Protein AF-A0A7J4SIQ4-F1 (afdb_monomer_lite)

Sequence (85 aa):
ENSDNEAIADGVKMTLDSLKRALESEGVTILETTGKVFDPTQMEAIATVPVQDGQESGEVVEEIESGYMLHDRVLRPAKVIVTSE

Structure (mmCIF, N/CA/C/O backbone):
data_AF-A0A7J4SIQ4-F1
#
_entry.id   AF-A0A7J4SIQ4-F1
#
loop_
_atom_site.group_PDB
_atom_site.id
_atom_site.type_symbol
_atom_site.label_atom_id
_atom_site.label_alt_id
_atom_site.label_comp_id
_atom_site.label_asym_id
_atom_site.label_entity_id
_atom_site.label_seq_id
_atom_site.pdbx_PDB_ins_code
_atom_site.Cartn_x
_atom_site.Cartn_y
_atom_site.Cartn_z
_atom_site.occupancy
_atom_site.B_iso_or_equiv
_atom_site.auth_seq_id
_atom_site.auth_comp_id
_atom_site.auth_asym_id
_atom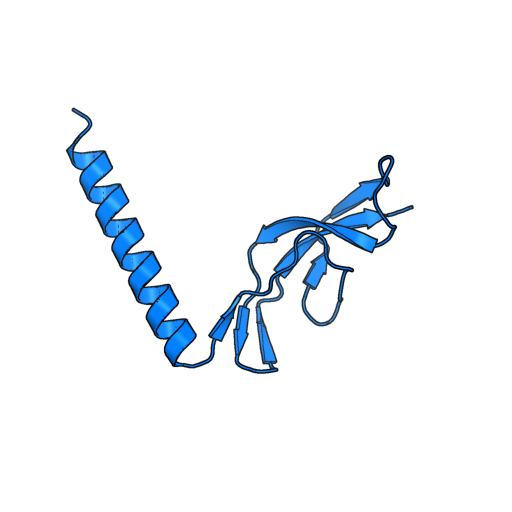_site.auth_atom_id
_atom_site.pdbx_PDB_model_num
ATOM 1 N N . GLU A 1 1 ? 30.836 11.782 -3.999 1.00 48.88 1 GLU A N 1
ATOM 2 C CA . GLU A 1 1 ? 30.593 10.339 -4.217 1.00 48.88 1 GLU A CA 1
ATOM 3 C C . GLU A 1 1 ? 29.108 9.983 -4.009 1.00 48.88 1 GLU A C 1
ATOM 5 O O . GLU A 1 1 ? 28.803 9.081 -3.249 1.00 48.88 1 GLU A O 1
ATOM 10 N N . ASN A 1 2 ? 28.172 10.688 -4.670 1.00 61.59 2 ASN A N 1
ATOM 11 C CA . ASN A 1 2 ? 26.715 10.456 -4.531 1.00 61.59 2 ASN A CA 1
ATOM 12 C C . ASN A 1 2 ? 25.998 10.130 -5.858 1.00 61.59 2 ASN A C 1
ATOM 14 O O . ASN A 1 2 ? 24.879 9.632 -5.817 1.00 61.59 2 ASN A O 1
ATOM 18 N N . SER A 1 3 ? 26.626 10.357 -7.020 1.00 67.31 3 SER A N 1
ATOM 19 C CA . SER A 1 3 ? 25.974 10.166 -8.329 1.00 67.31 3 SER A CA 1
ATOM 20 C C . SER A 1 3 ? 25.632 8.712 -8.632 1.00 67.31 3 SER A C 1
ATOM 22 O O . SER A 1 3 ? 24.630 8.440 -9.282 1.00 67.31 3 SER A O 1
ATOM 24 N N . ASP A 1 4 ? 26.451 7.773 -8.161 1.00 76.56 4 ASP A N 1
ATOM 25 C CA . ASP A 1 4 ? 26.270 6.353 -8.469 1.00 76.56 4 ASP A CA 1
ATOM 26 C C . ASP A 1 4 ? 25.084 5.776 -7.684 1.00 76.56 4 ASP A C 1
ATOM 28 O O . ASP A 1 4 ? 24.308 4.986 -8.216 1.00 76.56 4 ASP A O 1
ATOM 32 N N . ASN A 1 5 ? 24.884 6.240 -6.446 1.00 87.19 5 ASN A N 1
ATOM 33 C CA . ASN A 1 5 ? 23.717 5.883 -5.638 1.00 87.19 5 ASN A CA 1
ATOM 34 C C . ASN A 1 5 ? 22.427 6.482 -6.213 1.00 87.19 5 ASN A C 1
ATOM 36 O O . ASN A 1 5 ? 21.404 5.799 -6.242 1.00 87.19 5 ASN A O 1
ATOM 40 N N . GLU A 1 6 ? 22.475 7.725 -6.700 1.00 91.31 6 GLU A N 1
ATOM 41 C CA . GLU A 1 6 ? 21.343 8.365 -7.385 1.00 91.31 6 GLU A CA 1
ATOM 42 C C . GLU A 1 6 ? 20.982 7.626 -8.681 1.00 91.31 6 GLU A C 1
ATOM 44 O O . GLU A 1 6 ? 19.821 7.281 -8.884 1.00 91.31 6 GLU A O 1
ATOM 49 N N . ALA A 1 7 ? 21.973 7.270 -9.505 1.00 92.12 7 ALA A N 1
ATOM 50 C CA . ALA A 1 7 ? 21.746 6.517 -10.738 1.00 92.12 7 ALA A CA 1
ATOM 51 C C . ALA A 1 7 ? 21.127 5.129 -10.482 1.00 92.12 7 ALA A C 1
ATOM 53 O O . ALA A 1 7 ? 20.249 4.687 -11.228 1.00 92.12 7 ALA A O 1
ATOM 54 N N . ILE A 1 8 ? 21.552 4.440 -9.416 1.00 94.00 8 ILE A N 1
ATOM 55 C CA . ILE A 1 8 ? 20.949 3.165 -9.003 1.00 94.00 8 ILE A CA 1
ATOM 56 C C . ILE A 1 8 ? 19.508 3.381 -8.525 1.00 94.00 8 ILE A C 1
ATOM 58 O O . ILE A 1 8 ? 18.620 2.631 -8.935 1.00 94.00 8 ILE A O 1
ATOM 62 N N . ALA A 1 9 ? 19.254 4.396 -7.694 1.00 94.06 9 ALA A N 1
ATOM 63 C CA . ALA A 1 9 ? 17.911 4.706 -7.202 1.00 94.06 9 ALA A CA 1
ATOM 64 C C . ALA A 1 9 ? 16.938 5.016 -8.353 1.00 94.06 9 ALA A C 1
ATOM 66 O O . ALA A 1 9 ? 15.817 4.498 -8.374 1.00 94.06 9 ALA A O 1
ATOM 67 N N . ASP A 1 10 ? 17.389 5.778 -9.348 1.00 94.25 10 ASP A N 1
ATOM 68 C CA . ASP A 1 10 ? 16.612 6.079 -10.548 1.00 94.25 10 ASP A CA 1
ATOM 69 C C . ASP A 1 10 ? 16.331 4.821 -11.376 1.00 94.25 10 ASP A C 1
ATOM 71 O O . ASP A 1 10 ? 15.187 4.586 -11.771 1.00 94.25 10 ASP A O 1
ATOM 75 N N . GLY A 1 11 ? 17.327 3.953 -11.581 1.00 94.69 11 GLY A N 1
ATOM 76 C CA . GLY A 1 11 ? 17.131 2.681 -12.283 1.00 94.69 11 GLY A CA 1
ATOM 77 C C . GLY A 1 11 ? 16.116 1.762 -11.588 1.00 94.69 11 GLY A C 1
ATOM 78 O O . GLY A 1 11 ? 15.265 1.146 -12.243 1.00 94.69 11 GLY A O 1
ATOM 79 N N . VAL A 1 12 ? 16.149 1.709 -10.252 1.00 95.94 12 VAL A N 1
ATOM 80 C CA . VAL A 1 12 ? 15.166 0.963 -9.449 1.00 95.94 12 VAL A CA 1
ATOM 81 C C . VAL A 1 12 ? 13.772 1.564 -9.613 1.00 95.94 12 VAL A C 1
ATOM 83 O O . VAL A 1 12 ? 12.815 0.825 -9.855 1.00 95.94 12 VAL A O 1
ATOM 86 N N . LYS A 1 13 ? 13.648 2.893 -9.556 1.00 95.69 13 LYS A N 1
ATOM 87 C CA . LYS A 1 13 ? 12.375 3.589 -9.769 1.00 95.69 13 LYS A CA 1
ATOM 88 C C . LYS A 1 13 ? 11.798 3.310 -11.158 1.00 95.69 13 LYS A C 1
ATOM 90 O O . LYS A 1 13 ? 10.629 2.953 -11.266 1.00 95.69 13 LYS A O 1
ATOM 95 N N . MET A 1 14 ? 12.619 3.372 -12.207 1.00 96.06 14 MET A N 1
ATOM 96 C CA . MET A 1 14 ? 12.200 3.047 -13.578 1.00 96.06 14 MET A CA 1
ATOM 97 C C . MET A 1 14 ? 11.698 1.604 -13.707 1.00 96.06 14 MET A C 1
ATOM 99 O O . MET A 1 14 ? 10.714 1.340 -14.404 1.00 96.06 14 MET A O 1
ATOM 103 N N . THR A 1 15 ? 12.359 0.666 -13.026 1.00 96.12 15 THR A N 1
ATOM 104 C CA . THR A 1 15 ? 11.954 -0.746 -13.010 1.00 96.12 15 THR A CA 1
ATOM 105 C C . THR A 1 15 ? 10.618 -0.924 -12.291 1.00 96.12 15 THR A C 1
ATOM 107 O O . THR A 1 15 ? 9.732 -1.607 -12.806 1.00 96.12 15 THR A O 1
ATOM 110 N N . LEU A 1 16 ? 10.441 -0.266 -11.141 1.00 94.25 16 LEU A N 1
ATOM 111 C CA . LEU A 1 16 ? 9.188 -0.274 -10.388 1.00 94.25 16 LEU A CA 1
ATOM 112 C C . LEU A 1 16 ? 8.030 0.302 -11.213 1.00 94.25 16 LEU A C 1
ATOM 114 O O . LEU A 1 16 ? 6.963 -0.305 -11.273 1.00 94.25 16 LEU A O 1
ATOM 118 N N . ASP A 1 17 ? 8.242 1.432 -11.884 1.00 94.81 17 ASP A N 1
ATOM 119 C CA . ASP A 1 17 ? 7.224 2.063 -12.727 1.00 94.81 17 ASP A CA 1
ATOM 120 C C . ASP A 1 17 ? 6.853 1.178 -13.926 1.00 94.81 17 ASP A C 1
ATOM 122 O O . ASP A 1 17 ? 5.679 1.058 -14.279 1.00 94.81 17 ASP A O 1
ATOM 126 N N . SER A 1 18 ? 7.838 0.507 -14.528 1.00 95.62 18 SER A N 1
ATOM 127 C CA . SER A 1 18 ? 7.600 -0.441 -15.625 1.00 95.62 18 SER A CA 1
ATOM 128 C C . SER A 1 18 ? 6.783 -1.649 -15.164 1.00 95.62 18 SER A C 1
ATOM 130 O O . SER A 1 18 ? 5.857 -2.065 -15.860 1.00 95.62 18 SER A O 1
ATOM 132 N N . LEU A 1 19 ? 7.076 -2.177 -13.972 1.00 93.56 19 LEU A N 1
ATOM 133 C CA . LEU A 1 19 ? 6.313 -3.268 -13.368 1.00 93.56 19 LEU A CA 1
ATOM 134 C C . LEU A 1 19 ? 4.866 -2.853 -13.076 1.00 93.56 19 LEU A C 1
ATOM 136 O O . LEU A 1 19 ? 3.945 -3.594 -13.413 1.00 93.56 19 LEU A O 1
ATOM 140 N N . LYS A 1 20 ? 4.654 -1.665 -12.497 1.00 91.62 20 LYS A N 1
ATOM 141 C CA . LYS A 1 20 ? 3.308 -1.137 -12.220 1.00 91.62 20 LYS A CA 1
ATOM 142 C C . LYS A 1 20 ? 2.475 -1.020 -13.493 1.00 91.62 20 LYS A C 1
ATOM 144 O O . LYS A 1 20 ? 1.360 -1.523 -13.528 1.00 91.62 20 LYS A O 1
ATOM 149 N N . ARG A 1 21 ? 3.046 -0.464 -14.565 1.00 94.12 21 ARG A N 1
ATOM 150 C CA . ARG A 1 21 ? 2.362 -0.349 -15.865 1.00 94.12 21 ARG A CA 1
ATOM 151 C C . ARG A 1 21 ? 1.998 -1.704 -16.467 1.00 94.12 21 ARG A C 1
ATOM 153 O O . ARG A 1 21 ? 0.926 -1.841 -17.044 1.00 94.12 21 ARG A O 1
ATOM 160 N N . ALA A 1 22 ? 2.880 -2.696 -16.342 1.00 94.25 22 ALA A N 1
ATOM 161 C CA . ALA A 1 22 ? 2.595 -4.047 -16.817 1.00 94.25 22 ALA A CA 1
ATOM 162 C C . ALA A 1 22 ? 1.420 -4.672 -16.045 1.00 94.25 22 ALA A C 1
ATOM 164 O O . ALA A 1 22 ? 0.510 -5.228 -16.653 1.00 94.25 22 ALA A O 1
ATOM 165 N N . LEU A 1 23 ? 1.396 -4.517 -14.719 1.00 92.69 23 LEU A N 1
ATOM 166 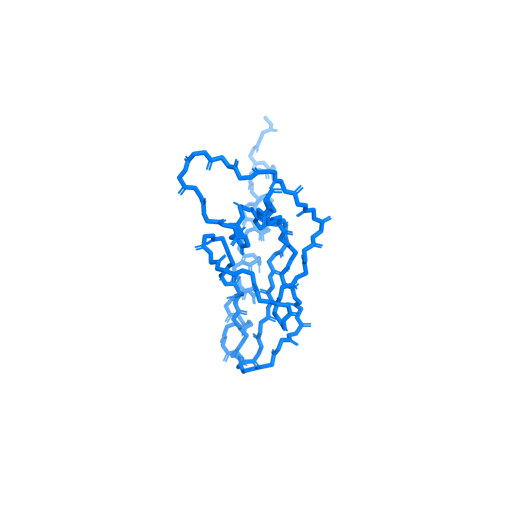C CA . LEU A 1 23 ? 0.290 -4.980 -13.876 1.00 92.69 23 LEU A CA 1
ATOM 167 C C . LEU A 1 23 ? -1.030 -4.272 -14.225 1.00 92.69 23 LEU A C 1
ATOM 169 O O . LEU A 1 23 ? -2.045 -4.938 -14.418 1.00 92.69 23 LEU A O 1
ATOM 173 N N . GLU A 1 24 ? -1.004 -2.949 -14.384 1.00 91.56 24 GLU A N 1
ATOM 174 C CA . GLU A 1 24 ? -2.169 -2.156 -14.800 1.00 91.56 24 GLU A CA 1
ATOM 175 C C . GLU A 1 24 ? -2.714 -2.602 -16.163 1.00 91.56 24 GLU A C 1
ATOM 177 O O . G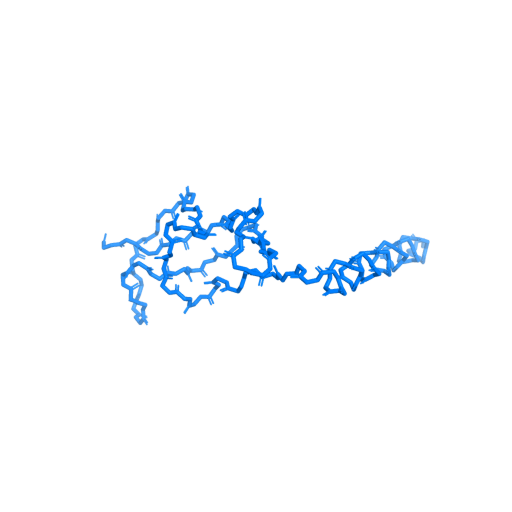LU A 1 24 ? -3.929 -2.706 -16.332 1.00 91.56 24 GLU A O 1
ATOM 182 N N . SER A 1 25 ? -1.839 -2.928 -17.124 1.00 93.25 25 SER A N 1
ATOM 183 C CA . SER A 1 25 ? -2.264 -3.405 -18.449 1.00 93.25 25 SER A CA 1
ATOM 184 C C . SER A 1 25 ? -2.984 -4.756 -18.421 1.00 93.25 25 SER A C 1
ATOM 186 O O . SER A 1 25 ? -3.835 -5.006 -19.270 1.00 93.25 25 SER A O 1
ATOM 188 N N . GLU A 1 26 ? -2.700 -5.584 -17.416 1.00 92.44 26 GLU A N 1
ATOM 189 C CA . GLU A 1 26 ? -3.375 -6.865 -17.176 1.00 92.44 26 GLU A CA 1
ATOM 190 C C . GLU A 1 26 ? -4.619 -6.714 -16.276 1.00 92.44 26 GLU A C 1
ATOM 192 O O . GLU A 1 26 ? -5.258 -7.702 -15.919 1.00 92.44 26 GLU A O 1
ATOM 197 N N . GLY A 1 27 ? -4.991 -5.482 -15.903 1.00 91.12 27 GLY A N 1
ATOM 198 C CA . GLY A 1 27 ? -6.188 -5.187 -15.110 1.00 91.12 27 GLY A CA 1
ATOM 199 C C . GLY A 1 27 ? -5.982 -5.206 -13.594 1.00 91.12 27 GLY A C 1
ATOM 200 O O . GLY A 1 27 ? -6.968 -5.223 -12.851 1.00 91.12 27 GLY A O 1
ATOM 201 N N . VAL A 1 28 ? -4.729 -5.208 -13.126 1.00 94.25 28 VAL A N 1
ATOM 202 C CA . VAL A 1 28 ? -4.411 -5.089 -11.700 1.00 94.25 28 VAL A CA 1
ATOM 203 C C . VAL A 1 28 ? -4.437 -3.621 -11.280 1.00 94.25 28 VAL A C 1
ATOM 205 O O . VAL A 1 28 ? -3.742 -2.789 -11.857 1.00 94.25 28 VAL A O 1
ATOM 208 N N . THR A 1 29 ? -5.199 -3.301 -10.240 1.00 90.88 29 THR A N 1
ATOM 209 C CA . THR A 1 29 ? -5.323 -1.955 -9.674 1.00 90.88 29 THR A CA 1
ATOM 210 C C . THR A 1 29 ? -4.893 -1.932 -8.212 1.00 90.88 29 THR A C 1
ATOM 212 O O . THR A 1 29 ? -4.972 -2.934 -7.499 1.00 90.88 29 THR A O 1
ATOM 215 N N . ILE A 1 30 ? -4.403 -0.777 -7.763 1.00 90.25 30 ILE A N 1
ATOM 216 C CA . ILE A 1 30 ? -4.078 -0.542 -6.355 1.00 90.25 30 ILE A CA 1
ATOM 217 C C . ILE A 1 30 ? -5.363 -0.155 -5.618 1.00 90.25 30 ILE A C 1
ATOM 219 O O . ILE A 1 30 ? -6.165 0.632 -6.123 1.00 90.25 30 ILE A O 1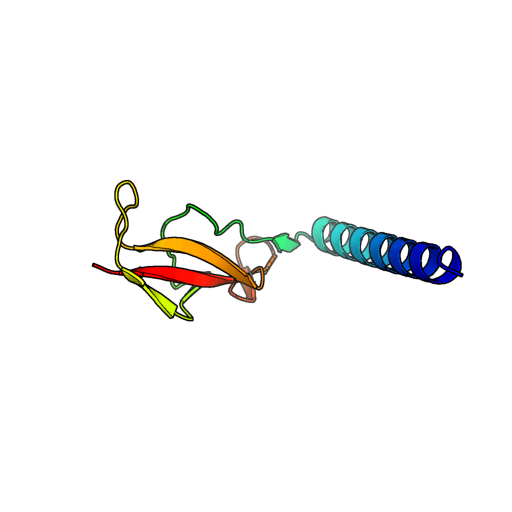
ATOM 223 N N . LEU A 1 31 ? -5.553 -0.708 -4.422 1.00 88.50 31 LEU A N 1
ATOM 224 C CA . LEU A 1 31 ? -6.619 -0.296 -3.516 1.00 88.50 31 LEU A CA 1
ATOM 225 C C . LEU A 1 31 ? -6.285 1.071 -2.926 1.00 88.50 31 LEU A C 1
ATOM 227 O O . LEU A 1 31 ? -5.337 1.200 -2.164 1.00 88.50 31 LEU A O 1
ATOM 231 N N . GLU A 1 32 ? -7.084 2.081 -3.249 1.00 84.88 32 GLU A N 1
ATOM 232 C CA . GLU A 1 32 ? -7.032 3.365 -2.553 1.00 84.88 32 GLU A CA 1
ATOM 233 C C . GLU A 1 32 ? -7.765 3.244 -1.220 1.00 84.88 32 GLU A C 1
ATOM 235 O O . GLU A 1 32 ? -8.999 3.137 -1.223 1.00 84.88 32 GLU A O 1
ATOM 240 N N . THR A 1 33 ? -7.026 3.261 -0.110 1.00 84.00 33 THR A N 1
ATOM 241 C CA . THR A 1 33 ? -7.606 3.024 1.220 1.00 84.00 33 THR A CA 1
ATOM 242 C C . THR A 1 33 ? -7.611 4.239 2.140 1.00 84.00 33 THR A C 1
ATOM 244 O O . THR A 1 33 ? -8.566 4.403 2.891 1.00 84.00 33 THR A O 1
ATOM 247 N N . THR A 1 34 ? -6.621 5.128 2.050 1.00 81.62 34 THR A N 1
ATOM 248 C CA . THR A 1 34 ? -6.514 6.316 2.914 1.00 81.62 34 THR A CA 1
ATOM 249 C C . THR A 1 34 ? -7.737 7.233 2.802 1.00 81.62 34 THR A C 1
ATOM 251 O O . THR A 1 34 ? -8.104 7.646 1.700 1.00 81.62 34 THR A O 1
ATOM 254 N N . GLY A 1 35 ? -8.356 7.570 3.940 1.00 80.31 35 GLY A N 1
ATOM 255 C CA . GLY A 1 35 ? -9.545 8.432 4.011 1.00 80.31 35 GLY A CA 1
ATOM 256 C C . GLY A 1 35 ? -10.852 7.768 3.564 1.00 80.31 35 GLY A C 1
ATOM 257 O O . GLY A 1 35 ? -11.860 8.450 3.380 1.00 80.31 35 GLY A O 1
ATOM 258 N N . LYS A 1 36 ? -10.856 6.447 3.341 1.00 86.00 36 LYS A N 1
ATOM 259 C CA . LYS A 1 36 ? -12.081 5.670 3.105 1.00 86.00 36 LYS A CA 1
ATOM 260 C C . LYS A 1 36 ? -12.501 4.927 4.367 1.00 86.00 36 LYS A C 1
ATOM 262 O O . LYS A 1 36 ? -11.705 4.689 5.274 1.00 86.00 36 LYS A O 1
ATOM 267 N N . VAL A 1 37 ? -13.768 4.530 4.395 1.00 87.44 37 VAL A N 1
ATOM 268 C CA . VAL A 1 37 ? -14.301 3.637 5.427 1.00 87.44 37 VAL A CA 1
ATOM 269 C C . VAL A 1 37 ? -13.661 2.259 5.277 1.00 87.44 37 VAL A C 1
ATOM 271 O O . VAL A 1 37 ? -13.517 1.749 4.163 1.00 87.44 37 VAL A O 1
ATOM 274 N N . PHE A 1 38 ? -13.284 1.660 6.402 1.00 89.31 38 PHE A N 1
ATOM 275 C CA . PHE A 1 38 ? -12.698 0.331 6.455 1.00 89.31 38 PHE A CA 1
ATOM 276 C C . PHE A 1 38 ? -13.650 -0.736 5.897 1.00 89.31 38 PHE A C 1
ATOM 278 O O . PHE A 1 38 ? -14.765 -0.913 6.391 1.00 89.31 38 PHE A O 1
ATOM 285 N N . ASP A 1 39 ? -13.178 -1.488 4.902 1.00 89.69 39 ASP A N 1
ATOM 286 C CA . ASP A 1 39 ? -13.884 -2.636 4.332 1.00 89.69 39 ASP A CA 1
ATOM 287 C C . ASP A 1 39 ? -13.115 -3.939 4.632 1.00 89.69 39 ASP A C 1
ATOM 289 O O . ASP A 1 39 ? -12.080 -4.188 4.007 1.00 89.69 39 ASP A O 1
ATOM 293 N N . PRO A 1 40 ? -13.619 -4.821 5.519 1.00 89.31 40 PRO A N 1
ATOM 294 C CA . PRO A 1 40 ? -12.975 -6.095 5.853 1.00 89.31 40 PRO A CA 1
ATOM 295 C C . PRO A 1 40 ? -12.784 -7.052 4.666 1.00 89.31 40 PRO A C 1
ATOM 297 O O . PRO A 1 40 ? -12.032 -8.021 4.771 1.00 89.31 40 PRO A O 1
ATOM 300 N N . THR A 1 41 ? -13.494 -6.847 3.553 1.00 90.12 41 THR A N 1
ATOM 301 C CA . THR A 1 41 ? -13.362 -7.692 2.358 1.00 90.12 41 THR A CA 1
ATOM 302 C C . THR A 1 41 ? -12.134 -7.335 1.521 1.00 90.12 41 THR A C 1
ATOM 304 O O . THR A 1 41 ? -11.633 -8.186 0.785 1.00 90.12 41 THR A O 1
ATOM 307 N N . GLN A 1 42 ? -11.628 -6.104 1.657 1.00 90.38 42 GLN A N 1
ATOM 308 C CA . GLN A 1 42 ? -10.517 -5.557 0.869 1.00 90.38 42 GLN A CA 1
ATOM 309 C C . GLN A 1 42 ? -9.343 -5.073 1.733 1.00 90.38 42 GLN A C 1
ATOM 311 O O . GLN A 1 42 ? -8.240 -4.869 1.222 1.00 90.38 42 GLN A O 1
ATOM 316 N N . MET A 1 43 ? -9.554 -4.900 3.037 1.00 93.56 43 MET A N 1
ATOM 317 C CA . MET A 1 43 ? -8.607 -4.290 3.963 1.00 93.56 43 MET A CA 1
ATOM 318 C C . MET A 1 43 ? -8.392 -5.164 5.202 1.00 93.56 43 MET A C 1
ATOM 320 O O . MET A 1 43 ? -9.303 -5.822 5.702 1.00 93.56 43 MET A O 1
ATOM 324 N N . GLU A 1 44 ? -7.172 -5.129 5.727 1.00 93.75 44 GLU A N 1
ATOM 325 C CA . GLU A 1 44 ? -6.752 -5.776 6.965 1.00 93.75 44 GLU A CA 1
ATOM 326 C C . GLU A 1 44 ? -6.339 -4.694 7.972 1.00 93.75 44 GLU A C 1
ATOM 328 O O . GLU A 1 44 ? -5.343 -3.992 7.778 1.00 93.75 44 GLU A O 1
ATOM 333 N N . ALA A 1 45 ? -7.112 -4.540 9.049 1.00 92.19 45 ALA A N 1
ATOM 334 C CA . ALA A 1 45 ? -6.795 -3.593 10.113 1.00 92.19 45 ALA A CA 1
ATOM 335 C C . ALA A 1 45 ? -5.686 -4.161 11.008 1.00 92.19 45 ALA A C 1
ATOM 337 O O . ALA A 1 45 ? -5.904 -5.130 11.737 1.00 92.19 45 ALA A O 1
ATOM 338 N N . ILE A 1 46 ? -4.498 -3.554 10.968 1.00 92.19 46 ILE A N 1
ATOM 339 C CA . ILE A 1 46 ? -3.351 -4.000 11.777 1.00 92.19 46 ILE A CA 1
ATOM 340 C C . ILE A 1 46 ? -3.295 -3.325 13.150 1.00 92.19 46 ILE A C 1
ATOM 342 O O . ILE A 1 46 ? -2.692 -3.856 14.082 1.00 92.19 46 ILE A O 1
ATOM 346 N N . ALA A 1 47 ? -3.894 -2.142 13.265 1.00 89.50 47 ALA A N 1
ATOM 347 C CA . ALA A 1 47 ? -3.947 -1.358 14.485 1.00 89.50 47 ALA A CA 1
ATOM 348 C C . ALA A 1 47 ? -5.167 -0.434 14.464 1.00 89.50 47 ALA A C 1
ATOM 350 O O . ALA A 1 47 ? -5.658 -0.049 13.400 1.00 89.50 47 ALA A O 1
ATOM 351 N N . THR A 1 48 ? -5.617 -0.060 15.657 1.00 89.19 48 THR A N 1
ATOM 352 C CA . THR A 1 48 ? -6.690 0.910 15.862 1.00 89.19 48 THR A CA 1
ATOM 353 C C . THR A 1 48 ? -6.168 2.098 16.655 1.00 89.19 48 THR A C 1
ATOM 355 O O . THR A 1 48 ? -5.476 1.906 17.659 1.00 89.19 48 THR A O 1
ATOM 358 N N . VAL A 1 49 ? -6.518 3.312 16.242 1.00 87.88 49 VAL A N 1
ATOM 359 C CA . VAL A 1 49 ? -6.202 4.549 16.970 1.00 87.88 49 VAL A CA 1
ATOM 360 C C . VAL A 1 49 ? -7.488 5.230 17.443 1.00 87.88 49 VAL A C 1
ATOM 362 O O . VAL A 1 49 ? -8.504 5.118 16.760 1.00 87.88 49 VAL A O 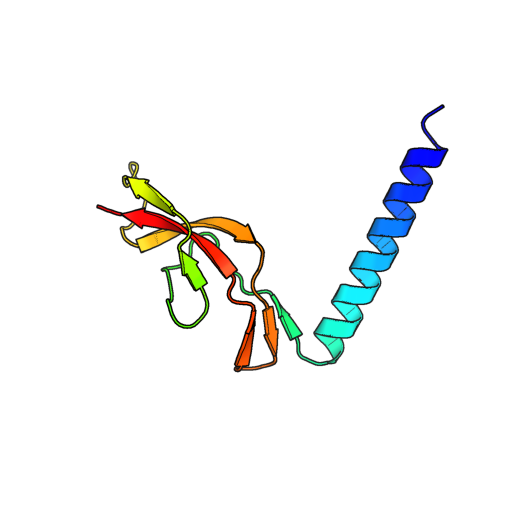1
ATOM 365 N N . PRO A 1 50 ? -7.482 5.910 18.603 1.00 84.38 50 PRO A N 1
ATOM 366 C CA . PRO A 1 50 ? -8.647 6.663 19.052 1.00 84.38 50 PRO A CA 1
ATOM 367 C C . PRO A 1 50 ? -8.967 7.791 18.066 1.00 84.38 50 PRO A C 1
ATOM 369 O O . PRO A 1 50 ? -8.053 8.416 17.518 1.00 84.38 50 PRO A O 1
ATOM 372 N N . VAL A 1 51 ? -10.259 8.053 17.863 1.00 80.12 51 VAL A N 1
ATOM 373 C CA . VAL A 1 51 ? -10.741 9.149 17.010 1.00 80.12 51 VAL A CA 1
ATOM 374 C C . VAL A 1 51 ? -10.166 10.491 17.489 1.00 80.12 51 VAL A C 1
ATOM 376 O O . VAL A 1 51 ? -10.232 10.823 18.674 1.00 80.12 51 VAL A O 1
ATOM 379 N N . GLN A 1 52 ? -9.609 11.273 16.561 1.00 75.12 52 GLN A N 1
ATOM 380 C CA . GLN A 1 52 ? -9.222 12.669 16.788 1.00 75.12 52 GLN A CA 1
ATOM 381 C C . GLN A 1 52 ? -10.261 13.613 16.168 1.00 75.12 52 GLN A C 1
ATOM 383 O O . GLN A 1 52 ? -11.003 13.220 15.267 1.00 75.12 52 GLN A O 1
ATOM 388 N N . ASP A 1 53 ? -10.330 14.854 16.663 1.00 60.91 53 ASP A N 1
ATOM 389 C CA . ASP A 1 53 ? -11.327 15.847 16.241 1.00 60.91 53 ASP A CA 1
ATOM 390 C C . ASP A 1 53 ? -11.377 15.997 14.707 1.00 60.91 53 ASP A C 1
ATOM 392 O O . ASP A 1 53 ? -10.450 16.520 14.087 1.00 60.91 53 ASP A O 1
ATOM 396 N N . GLY A 1 54 ? -12.488 15.554 14.106 1.00 67.00 54 GLY A N 1
ATOM 397 C CA . GLY A 1 54 ? -12.758 15.649 12.668 1.00 67.00 54 GLY A CA 1
ATOM 398 C C . GLY A 1 54 ? -12.705 14.337 11.876 1.00 67.00 54 GLY A C 1
ATOM 399 O O . GLY A 1 54 ? -13.003 14.386 10.686 1.00 67.00 54 GLY A O 1
ATOM 400 N N . GLN A 1 55 ? -12.366 13.197 12.494 1.00 68.44 55 GLN A N 1
ATOM 401 C CA . GLN A 1 55 ? -12.393 11.873 11.846 1.00 68.44 55 GLN A CA 1
ATOM 402 C C . GLN A 1 55 ? -13.636 11.066 12.235 1.00 68.44 55 GLN A C 1
ATOM 404 O O . GLN A 1 55 ? -14.122 11.163 13.365 1.00 68.44 55 GLN A O 1
ATOM 409 N N . GLU A 1 56 ? -14.145 10.252 11.311 1.00 71.44 56 GLU A N 1
ATOM 410 C CA . GLU A 1 56 ? -15.244 9.326 11.605 1.00 71.44 56 GLU A CA 1
ATOM 411 C C . GLU A 1 56 ? -14.706 8.016 12.201 1.00 71.44 56 GLU A C 1
ATOM 413 O O . GLU A 1 56 ? -13.553 7.640 11.987 1.00 71.44 56 GLU A O 1
ATOM 418 N N . SER A 1 57 ? -15.528 7.315 12.988 1.00 78.38 57 SER A N 1
ATOM 419 C CA . SER A 1 57 ? -15.181 5.986 13.511 1.00 78.38 57 SER A CA 1
ATOM 420 C C . SER A 1 57 ? -15.174 4.958 12.375 1.00 78.38 57 SER A C 1
ATOM 422 O O . SER A 1 57 ? -16.104 4.919 11.568 1.00 78.38 57 SER A O 1
ATOM 424 N N . GLY A 1 58 ? -14.138 4.118 12.308 1.00 80.75 58 GLY A N 1
ATOM 425 C CA . GLY A 1 58 ? -13.955 3.138 11.235 1.00 80.75 58 GLY A CA 1
ATOM 426 C C . GLY A 1 58 ? -13.358 3.706 9.943 1.00 80.75 58 GLY A C 1
ATOM 427 O O . GLY A 1 58 ? -13.425 3.048 8.904 1.00 80.75 58 GLY A O 1
ATOM 428 N N . GLU A 1 59 ? -12.772 4.902 9.984 1.00 88.69 59 GLU A N 1
ATOM 429 C CA . GLU A 1 59 ? -12.045 5.503 8.864 1.00 88.69 59 GLU A CA 1
ATOM 430 C C . GLU A 1 59 ? -10.587 5.019 8.837 1.00 88.69 59 GLU A C 1
ATOM 432 O O . GLU A 1 59 ? -9.950 4.845 9.879 1.00 88.69 59 GLU A O 1
ATOM 437 N N . VAL A 1 60 ? -10.038 4.804 7.640 1.00 88.75 60 VAL A N 1
ATOM 438 C CA . VAL A 1 60 ? -8.616 4.499 7.448 1.00 88.75 60 VAL A CA 1
ATOM 439 C C . VAL A 1 60 ? -7.784 5.770 7.609 1.00 88.75 60 VAL A C 1
ATOM 441 O O . VAL A 1 60 ? -7.812 6.664 6.761 1.00 88.75 60 VAL A O 1
ATOM 444 N N . VAL A 1 61 ? -6.983 5.808 8.672 1.00 88.12 61 VAL A N 1
ATOM 445 C CA . VAL A 1 61 ? -6.057 6.905 8.981 1.00 88.12 61 VAL A CA 1
ATOM 446 C C . VAL A 1 61 ? -4.799 6.817 8.128 1.00 88.12 61 VAL A C 1
ATOM 448 O O . VAL A 1 61 ? -4.334 7.817 7.587 1.00 88.12 61 VAL A O 1
ATOM 451 N N . GLU A 1 62 ? -4.242 5.613 8.016 1.00 88.62 62 GLU A N 1
ATOM 452 C CA . GLU A 1 62 ? -2.974 5.382 7.333 1.00 88.62 62 GLU A CA 1
ATOM 453 C C . GLU A 1 62 ? -2.958 4.012 6.656 1.00 88.62 62 GLU A C 1
ATOM 455 O O . GLU A 1 62 ? -3.383 3.004 7.227 1.00 88.62 62 GLU A O 1
ATOM 460 N N . GLU A 1 63 ? -2.425 3.981 5.437 1.00 90.19 63 GLU A N 1
ATOM 461 C CA . GLU A 1 63 ? -2.111 2.761 4.707 1.00 90.19 63 GLU A CA 1
ATOM 462 C C . GLU A 1 63 ? -0.638 2.408 4.921 1.00 90.19 63 GLU A C 1
ATOM 464 O O . GLU A 1 63 ? 0.261 3.155 4.539 1.00 90.19 63 GLU A O 1
ATOM 469 N N . ILE A 1 64 ? -0.389 1.244 5.516 1.00 91.62 64 ILE A N 1
ATOM 470 C CA . ILE A 1 64 ? 0.965 0.746 5.782 1.00 91.62 64 ILE A CA 1
ATOM 471 C C . ILE A 1 64 ? 1.478 -0.080 4.607 1.00 91.62 64 ILE A C 1
ATOM 473 O O . ILE A 1 64 ? 2.668 -0.077 4.294 1.00 91.62 64 ILE A O 1
ATOM 477 N N . GLU A 1 65 ? 0.577 -0.809 3.952 1.00 91.31 65 GLU A N 1
ATOM 478 C CA . GLU A 1 65 ? 0.914 -1.645 2.813 1.00 91.31 65 GLU A CA 1
ATOM 479 C C . GLU A 1 65 ? -0.234 -1.662 1.802 1.00 91.31 65 GLU A C 1
ATOM 481 O O . GLU A 1 65 ? -1.340 -2.101 2.117 1.00 91.31 65 GLU A O 1
ATOM 486 N N . SER A 1 66 ? 0.053 -1.246 0.566 1.00 91.44 66 SER A N 1
ATOM 487 C CA . SER A 1 66 ? -0.961 -1.143 -0.485 1.00 91.44 66 SER A CA 1
ATOM 488 C C . SER A 1 66 ? -1.592 -2.473 -0.848 1.00 91.44 66 SER A C 1
ATOM 490 O O . SER A 1 66 ? -0.909 -3.478 -1.068 1.00 91.44 66 SER A O 1
ATOM 492 N N . GLY A 1 67 ? -2.913 -2.478 -0.948 1.00 92.44 67 GLY A N 1
ATOM 493 C CA . GLY A 1 67 ? -3.652 -3.617 -1.466 1.00 92.44 67 GLY A CA 1
ATOM 494 C C . GLY A 1 67 ? -3.672 -3.621 -2.992 1.00 92.44 67 GLY A C 1
ATOM 495 O O . GLY A 1 67 ? -3.498 -2.584 -3.631 1.00 92.44 67 GLY A O 1
ATOM 496 N N . TYR A 1 68 ? -3.893 -4.794 -3.576 1.00 93.38 68 TYR A N 1
ATOM 497 C CA . TYR A 1 68 ? -4.019 -4.966 -5.022 1.00 93.38 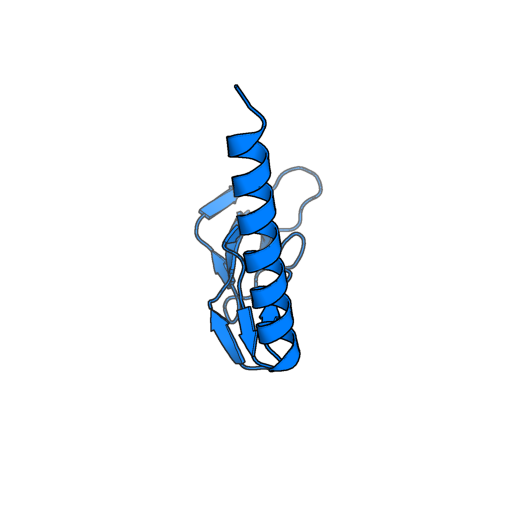68 TYR A CA 1
ATOM 498 C C . TYR A 1 68 ? -5.274 -5.771 -5.345 1.00 93.38 68 TYR A C 1
ATOM 500 O O . TYR A 1 68 ? -5.549 -6.799 -4.712 1.00 93.38 68 TYR A O 1
ATOM 508 N N . MET A 1 69 ? -5.996 -5.341 -6.373 1.00 93.31 69 MET A N 1
ATOM 509 C CA . MET A 1 69 ? -7.126 -6.058 -6.954 1.00 93.31 69 MET A CA 1
ATOM 510 C C . MET A 1 69 ? -6.842 -6.404 -8.405 1.00 93.31 69 MET A C 1
ATOM 512 O O . MET A 1 69 ? -6.157 -5.666 -9.098 1.00 93.31 69 MET A O 1
ATOM 516 N N . LEU A 1 70 ? -7.393 -7.517 -8.870 1.00 93.00 70 LEU A N 1
ATOM 517 C CA . LEU A 1 70 ? -7.515 -7.842 -10.283 1.00 93.00 70 LEU A CA 1
ATOM 518 C C . LEU A 1 70 ? -9.000 -7.805 -10.620 1.00 93.00 70 LEU A C 1
ATOM 520 O O . LEU A 1 70 ? -9.746 -8.698 -10.206 1.00 93.00 70 LEU A O 1
ATOM 524 N N . HIS A 1 71 ? -9.422 -6.767 -11.338 1.00 86.31 71 HIS A N 1
ATOM 525 C CA . HIS A 1 71 ? -10.841 -6.458 -11.526 1.00 86.31 71 HIS A CA 1
ATOM 526 C C . HIS A 1 71 ? -11.571 -6.389 -10.168 1.00 86.31 71 HIS A C 1
ATOM 528 O O . HIS A 1 71 ? -11.209 -5.569 -9.330 1.00 86.31 71 HIS A O 1
ATOM 534 N N . ASP A 1 72 ? -12.535 -7.279 -9.920 1.00 85.25 72 ASP A N 1
ATOM 535 C CA . ASP A 1 72 ? -13.322 -7.333 -8.680 1.00 85.25 72 ASP A CA 1
ATOM 536 C C . ASP A 1 72 ? -12.745 -8.301 -7.629 1.00 85.25 72 ASP A C 1
ATOM 538 O O . ASP A 1 72 ? -13.345 -8.529 -6.576 1.00 85.25 72 ASP A O 1
ATOM 542 N N . ARG A 1 73 ? -11.597 -8.932 -7.911 1.00 91.31 73 ARG A N 1
ATOM 543 C CA . ARG A 1 73 ? -10.976 -9.913 -7.017 1.00 91.31 73 ARG A CA 1
ATOM 544 C C . ARG A 1 73 ? -9.798 -9.304 -6.272 1.00 91.31 73 ARG A C 1
ATOM 546 O O . ARG A 1 73 ? -8.791 -8.945 -6.876 1.00 91.31 73 ARG A O 1
ATOM 553 N N . VAL A 1 74 ? -9.866 -9.320 -4.946 1.00 92.06 74 VAL A N 1
ATOM 554 C CA . VAL A 1 74 ? -8.736 -8.958 -4.083 1.00 92.06 74 VAL A CA 1
ATOM 555 C C . VAL A 1 74 ? -7.616 -9.987 -4.247 1.00 92.06 74 VAL A C 1
ATOM 557 O O . VAL A 1 74 ? -7.798 -11.176 -3.976 1.00 92.06 74 VAL A O 1
ATOM 560 N N . LEU A 1 75 ? -6.455 -9.530 -4.722 1.00 92.19 75 LEU A N 1
ATOM 561 C CA . LEU A 1 75 ? -5.230 -10.331 -4.778 1.00 92.19 75 LEU A CA 1
ATOM 562 C C . LEU A 1 75 ? -4.471 -10.242 -3.459 1.00 92.19 75 LEU A C 1
ATOM 564 O O . LEU A 1 75 ? -3.950 -11.241 -2.965 1.00 92.19 75 LEU A O 1
ATOM 568 N N . ARG A 1 76 ? -4.416 -9.031 -2.902 1.00 93.44 76 ARG A N 1
ATOM 569 C CA . ARG A 1 76 ? -3.794 -8.742 -1.617 1.00 93.44 76 ARG A CA 1
ATOM 570 C C . ARG A 1 76 ? -4.602 -7.666 -0.895 1.00 93.44 76 ARG A C 1
ATOM 572 O O . ARG A 1 76 ? -4.770 -6.595 -1.482 1.00 93.44 76 ARG A O 1
ATOM 579 N N . PRO A 1 77 ? -5.061 -7.908 0.342 1.00 93.25 77 PRO A N 1
ATOM 580 C CA . PRO A 1 77 ? -5.719 -6.871 1.120 1.00 93.25 77 PRO A CA 1
ATOM 581 C C . PRO A 1 77 ? -4.729 -5.761 1.480 1.00 93.25 77 PRO A C 1
ATOM 583 O O . PRO A 1 77 ? -3.535 -6.014 1.668 1.00 93.25 77 PRO A O 1
ATOM 586 N N . ALA A 1 78 ? -5.219 -4.529 1.560 1.00 94.56 78 ALA A N 1
ATOM 587 C CA . ALA A 1 78 ? -4.419 -3.411 2.049 1.00 94.56 78 ALA A CA 1
ATOM 588 C C . ALA A 1 78 ? -4.285 -3.495 3.571 1.00 94.56 78 ALA A C 1
ATOM 590 O O . ALA A 1 78 ? -5.284 -3.718 4.255 1.00 94.56 78 ALA A O 1
ATOM 591 N N . LYS A 1 79 ? -3.083 -3.287 4.111 1.00 94.19 79 LYS A N 1
ATOM 592 C CA . LYS A 1 79 ? -2.902 -3.194 5.564 1.00 94.19 79 LYS A CA 1
ATOM 593 C C . LYS A 1 79 ? -3.048 -1.757 6.000 1.00 94.19 79 LYS A C 1
ATOM 595 O O . LYS A 1 79 ? -2.297 -0.891 5.547 1.00 94.19 79 LYS A O 1
ATOM 600 N N . VAL A 1 80 ? -3.990 -1.531 6.898 1.00 93.38 80 VAL A N 1
ATOM 601 C CA . VAL A 1 80 ? -4.431 -0.193 7.272 1.00 93.38 80 VAL A CA 1
ATOM 602 C C . VAL A 1 80 ? -4.503 -0.027 8.781 1.00 93.38 80 VAL A C 1
ATOM 604 O O . VAL A 1 80 ? -4.695 -0.988 9.532 1.00 93.38 80 VAL A O 1
ATOM 607 N N . ILE A 1 81 ? -4.350 1.215 9.218 1.00 90.50 81 ILE A N 1
ATOM 608 C CA . ILE A 1 81 ? -4.639 1.660 10.576 1.00 90.50 81 ILE A CA 1
ATOM 609 C C . ILE A 1 81 ? -5.980 2.382 10.534 1.00 90.50 81 ILE A C 1
ATOM 611 O O . ILE A 1 81 ? -6.161 3.300 9.734 1.00 90.50 81 ILE A O 1
ATOM 615 N N . VAL A 1 82 ? -6.912 1.964 11.386 1.00 90.94 82 VAL A N 1
ATOM 616 C CA . VAL A 1 82 ? -8.280 2.499 11.404 1.00 90.94 82 VAL A CA 1
ATOM 617 C C . VAL A 1 82 ? -8.573 3.235 12.702 1.00 90.94 82 VAL A C 1
ATOM 619 O O . VAL A 1 82 ? -7.940 2.983 13.729 1.00 90.94 82 VAL A O 1
ATOM 622 N N . THR A 1 83 ? -9.543 4.138 12.677 1.00 88.00 83 THR A N 1
ATOM 623 C CA . THR A 1 83 ? -10.062 4.752 13.898 1.00 88.00 83 THR A CA 1
ATOM 624 C C . THR A 1 83 ? -11.005 3.793 14.630 1.00 88.00 83 THR A C 1
ATOM 626 O O . THR A 1 83 ? -11.827 3.109 14.021 1.00 88.00 83 THR A O 1
ATOM 629 N N . SER A 1 84 ? -10.886 3.739 15.953 1.00 78.44 84 SER A N 1
ATOM 630 C CA . SER A 1 84 ? -11.853 3.109 16.859 1.00 78.44 84 SER A CA 1
ATOM 631 C C . SER A 1 84 ? -12.371 4.169 17.824 1.00 78.44 84 SER A C 1
ATOM 633 O O . SER A 1 84 ? -11.621 5.088 18.160 1.00 78.44 84 SER A O 1
ATOM 635 N N . GLU A 1 85 ? -13.630 4.026 18.256 1.00 64.00 85 GLU A N 1
ATOM 636 C CA . GLU A 1 85 ? -14.219 4.843 19.334 1.00 64.00 85 GLU A CA 1
ATOM 637 C C . GLU A 1 85 ? -13.301 4.948 20.561 1.00 64.00 85 GLU A C 1
ATOM 639 O O . GLU A 1 85 ? -12.655 3.927 20.911 1.00 64.00 85 GLU A O 1
#

pLDDT: mean 87.59, std 9.16, range [48.88, 96.12]

Secondary structure (DSSP, 8-state):
--HHHHHHHHHHHHHHHHHHHHHHHTTEEEE--TTSBP-TTTEEEEEEEEPPTTPPTTBEEEEEE-EEEETTEEEEPEEEEEEE-

Radius of gyration: 16.72 Å; chains: 1; bounding box: 46×26×38 Å

Foldseek 3Di:
DCVVVVVVVVVVVVVVVVVVVVCVVQQKDKDDQAQDADDPQQADEPEEDEDDPPDDFRHFHDFPAIWMARHPRTPGHTYTYGYHD